Protein AF-A0A0D0X2H7-F1 (afdb_monomer_lite)

pLDDT: mean 84.69, std 16.06, range [36.0, 98.5]

Secondary structure (DSSP, 8-state):
--SHHHHHHHHHHHHHHHH--PPPPPTTPPPHHHHHHHHHHHHHHHHHHHHHHHHT---EEE-GGG--HHHHHHHHHHHH-SS----S--S-HHHHHHHHHHHHHHHHHHHHHHHHH-GGGGG-EEEEEEEETTTEEEEEEEEHHHHHHHIIIIIHHHHHHHHHHTSGGG-TT--

Organism: NCBI:txid686309

Radius of gyration: 16.82 Å; chains: 1; bounding box: 42×34×56 Å

Structure (mmCIF, N/CA/C/O backbone):
data_AF-A0A0D0X2H7-F1
#
_entry.id   AF-A0A0D0X2H7-F1
#
loop_
_atom_site.group_PDB
_atom_site.id
_atom_site.type_symbol
_atom_site.label_atom_id
_atom_site.label_alt_id
_atom_site.label_comp_id
_atom_site.label_asym_id
_atom_site.label_entity_id
_atom_site.label_seq_id
_atom_site.pdbx_PDB_ins_code
_atom_site.Cartn_x
_atom_site.Cartn_y
_atom_site.Cartn_z
_atom_site.occupancy
_atom_site.B_iso_or_equiv
_atom_site.auth_seq_id
_atom_site.auth_comp_id
_atom_site.auth_asym_id
_atom_site.auth_atom_id
_atom_site.pdbx_PDB_model_num
ATOM 1 N N . MET A 1 1 ? -6.361 -10.778 14.060 1.00 76.38 1 MET A N 1
ATOM 2 C CA . MET A 1 1 ? -6.263 -10.859 12.590 1.00 76.38 1 MET A CA 1
ATOM 3 C C . MET A 1 1 ? -4.824 -11.207 12.267 1.00 76.38 1 MET A C 1
ATOM 5 O O . MET A 1 1 ? -3.963 -10.800 13.031 1.00 76.38 1 MET A O 1
ATOM 9 N N . ASP A 1 2 ? -4.589 -11.997 11.228 1.00 80.50 2 ASP A N 1
ATOM 10 C CA . ASP A 1 2 ? -3.246 -12.368 10.777 1.00 80.50 2 ASP A CA 1
ATOM 11 C C . ASP A 1 2 ? -2.945 -11.628 9.468 1.00 80.50 2 ASP A C 1
ATOM 13 O O . ASP A 1 2 ? -3.830 -11.502 8.615 1.00 80.50 2 ASP A O 1
ATOM 17 N N . SER A 1 3 ? -1.724 -11.114 9.328 1.00 91.19 3 SER A N 1
ATOM 18 C CA . SER A 1 3 ? -1.243 -10.431 8.128 1.00 91.19 3 SER A CA 1
ATOM 19 C C . SER A 1 3 ? -0.844 -11.373 6.984 1.00 91.19 3 SER A C 1
ATOM 21 O O . SER A 1 3 ? -0.424 -10.891 5.939 1.00 91.19 3 SER A O 1
ATOM 23 N N . GLU A 1 4 ? -0.998 -12.695 7.108 1.00 93.06 4 GLU A N 1
ATOM 24 C CA . GLU A 1 4 ? -0.665 -13.671 6.055 1.00 93.06 4 GLU A CA 1
ATOM 25 C C . GLU A 1 4 ? -1.127 -13.296 4.635 1.00 93.06 4 GLU A C 1
ATOM 27 O O . GLU A 1 4 ? -0.345 -13.371 3.687 1.00 93.06 4 GLU A O 1
ATOM 32 N N . ALA A 1 5 ? -2.398 -12.915 4.461 1.00 92.81 5 ALA A N 1
ATOM 33 C CA . ALA A 1 5 ? -2.922 -12.553 3.142 1.00 92.81 5 ALA A CA 1
ATOM 34 C C . ALA A 1 5 ? -2.278 -11.266 2.606 1.00 92.81 5 ALA A C 1
ATOM 36 O O . ALA A 1 5 ? -1.961 -11.188 1.422 1.00 92.81 5 ALA A O 1
ATOM 37 N N . LEU A 1 6 ? -2.041 -10.300 3.495 1.00 96.31 6 LEU A N 1
ATOM 38 C CA . LEU A 1 6 ? -1.390 -9.036 3.175 1.00 96.31 6 LEU A CA 1
ATOM 39 C C . LEU A 1 6 ? 0.082 -9.253 2.786 1.00 96.31 6 LEU A C 1
ATOM 41 O O . LEU A 1 6 ? 0.529 -8.737 1.768 1.00 96.31 6 LEU A O 1
ATOM 45 N N . ARG A 1 7 ? 0.811 -10.093 3.532 1.00 97.75 7 ARG A N 1
ATOM 46 C CA . ARG A 1 7 ? 2.195 -10.485 3.217 1.00 97.75 7 ARG A CA 1
ATOM 47 C C . ARG A 1 7 ? 2.306 -11.118 1.837 1.00 97.75 7 ARG A C 1
ATOM 49 O O . ARG A 1 7 ? 3.151 -10.698 1.060 1.00 97.75 7 ARG A O 1
ATOM 56 N N . ARG A 1 8 ? 1.425 -12.073 1.513 1.00 97.50 8 ARG A N 1
ATOM 57 C CA . ARG A 1 8 ? 1.415 -12.711 0.187 1.00 97.50 8 ARG A CA 1
ATOM 58 C C . ARG A 1 8 ? 1.202 -11.692 -0.934 1.00 97.50 8 ARG A C 1
ATOM 60 O O . ARG A 1 8 ? 1.917 -11.742 -1.927 1.00 97.50 8 ARG A O 1
ATOM 67 N N . ALA A 1 9 ? 0.274 -10.751 -0.758 1.00 97.81 9 ALA A N 1
ATOM 68 C CA . ALA A 1 9 ? 0.038 -9.696 -1.742 1.00 97.81 9 ALA A CA 1
ATOM 69 C C . ALA A 1 9 ? 1.272 -8.791 -1.932 1.00 97.81 9 ALA A C 1
ATOM 71 O O . ALA A 1 9 ? 1.653 -8.506 -3.067 1.00 97.81 9 ALA A O 1
ATOM 72 N N . TYR A 1 10 ? 1.949 -8.397 -0.846 1.00 98.50 10 TYR A N 1
ATOM 73 C CA . TYR A 1 10 ? 3.205 -7.644 -0.944 1.00 98.50 10 TYR A CA 1
ATOM 74 C C . TYR A 1 10 ? 4.333 -8.438 -1.590 1.00 98.50 10 TYR A C 1
ATOM 76 O O . TYR A 1 10 ? 5.079 -7.871 -2.383 1.00 98.50 10 TYR A O 1
ATOM 84 N N . ASP A 1 11 ? 4.469 -9.726 -1.275 1.00 98.25 11 ASP A N 1
ATOM 85 C CA . ASP A 1 11 ? 5.495 -10.581 -1.873 1.00 98.25 11 ASP A CA 1
ATOM 86 C C . ASP A 1 11 ? 5.327 -10.650 -3.399 1.00 98.25 11 ASP A C 1
ATOM 88 O O . ASP A 1 11 ? 6.316 -10.570 -4.127 1.00 98.25 11 ASP A O 1
ATOM 92 N N . GLU A 1 12 ? 4.088 -10.723 -3.899 1.00 98.25 12 GLU A N 1
ATOM 93 C CA . GLU A 1 12 ? 3.803 -10.683 -5.338 1.00 98.25 12 GLU A CA 1
ATOM 94 C C . GLU A 1 12 ? 4.172 -9.336 -5.976 1.00 98.25 12 GLU A C 1
ATOM 96 O O . GLU A 1 12 ? 4.818 -9.314 -7.026 1.00 98.25 12 GLU A O 1
ATOM 101 N N . VAL A 1 13 ? 3.813 -8.216 -5.338 1.00 98.12 13 VAL A N 1
ATOM 102 C CA . VAL A 1 13 ? 4.175 -6.866 -5.810 1.00 98.12 13 VAL A CA 1
ATOM 103 C C . VAL A 1 13 ? 5.691 -6.678 -5.818 1.00 98.12 13 VAL A C 1
ATOM 105 O O . VAL A 1 13 ? 6.263 -6.283 -6.832 1.00 98.12 13 VAL A O 1
ATOM 108 N N . LEU A 1 14 ? 6.367 -6.995 -4.713 1.00 97.69 14 LEU A N 1
ATOM 109 C CA . LEU A 1 14 ? 7.816 -6.848 -4.574 1.00 97.69 14 LEU A CA 1
ATOM 110 C C . LEU A 1 14 ? 8.578 -7.757 -5.543 1.00 97.69 14 LEU A C 1
ATOM 112 O O . LEU A 1 14 ? 9.629 -7.357 -6.043 1.00 97.69 14 LEU A O 1
ATOM 116 N N . ALA A 1 15 ? 8.061 -8.954 -5.832 1.00 97.12 15 ALA A N 1
ATOM 117 C CA . ALA A 1 15 ? 8.627 -9.834 -6.849 1.00 97.12 15 ALA A CA 1
ATOM 118 C C . ALA A 1 15 ? 8.506 -9.235 -8.257 1.00 97.12 15 ALA A C 1
ATOM 120 O O . ALA A 1 15 ? 9.461 -9.315 -9.030 1.00 97.12 15 ALA A O 1
ATOM 121 N N . GLU A 1 16 ? 7.373 -8.608 -8.586 1.00 96.50 16 GLU A N 1
ATOM 122 C CA . GLU A 1 16 ? 7.194 -7.923 -9.870 1.00 96.50 16 GLU A CA 1
ATOM 123 C C . GLU A 1 16 ? 8.142 -6.725 -9.994 1.00 96.50 16 GLU A C 1
ATOM 125 O O . GLU A 1 16 ? 8.867 -6.615 -10.980 1.00 96.50 16 GLU A O 1
ATOM 130 N N . VAL A 1 17 ? 8.221 -5.879 -8.959 1.00 95.38 17 VAL A N 1
ATOM 131 C CA . VAL A 1 17 ? 9.153 -4.738 -8.911 1.00 95.38 17 VAL A CA 1
ATOM 132 C C . VAL A 1 17 ? 10.602 -5.204 -9.079 1.00 95.38 17 VAL A C 1
ATOM 134 O O . VAL A 1 17 ? 11.352 -4.616 -9.855 1.00 95.38 17 VAL A O 1
ATOM 137 N N . ALA A 1 18 ? 10.992 -6.289 -8.402 1.00 93.00 18 ALA A N 1
ATOM 138 C CA . ALA A 1 18 ? 12.334 -6.858 -8.507 1.00 93.00 18 ALA A CA 1
ATOM 139 C C . ALA A 1 18 ? 12.631 -7.466 -9.887 1.00 93.00 18 ALA A C 1
ATOM 141 O O . ALA A 1 18 ? 13.790 -7.486 -10.303 1.00 93.00 18 ALA A O 1
ATOM 142 N N . ALA A 1 19 ? 11.616 -7.967 -10.598 1.00 91.50 19 ALA A N 1
ATOM 143 C CA . ALA A 1 19 ? 11.787 -8.468 -11.957 1.00 91.50 19 ALA A CA 1
ATOM 144 C C . ALA A 1 19 ? 12.142 -7.341 -12.942 1.00 91.50 19 ALA A C 1
ATOM 146 O O . ALA A 1 19 ? 12.881 -7.587 -13.898 1.00 91.50 19 ALA A O 1
ATOM 147 N N . GLY A 1 20 ? 11.657 -6.121 -12.688 1.00 89.69 20 GLY A N 1
ATOM 148 C CA . GLY A 1 20 ? 11.966 -4.934 -13.477 1.00 89.69 20 GLY A CA 1
ATOM 149 C C . GLY A 1 20 ? 11.600 -5.075 -14.959 1.00 89.69 20 GLY A C 1
ATOM 150 O O . GLY A 1 20 ? 10.724 -5.850 -15.344 1.00 89.69 20 GLY A O 1
ATOM 151 N N . GLY A 1 21 ? 12.295 -4.314 -15.811 1.00 88.75 21 GLY A N 1
ATOM 152 C CA . GLY A 1 21 ? 12.056 -4.325 -17.260 1.00 88.75 21 GLY A CA 1
ATOM 153 C C . GLY A 1 21 ? 10.758 -3.628 -17.673 1.00 88.75 21 GLY A C 1
ATOM 154 O O . GLY A 1 21 ? 10.144 -4.021 -18.663 1.00 88.75 21 GLY A O 1
ATOM 155 N N . PHE A 1 22 ? 10.339 -2.629 -16.896 1.00 91.31 22 PHE A N 1
ATOM 156 C CA . PHE A 1 22 ? 9.170 -1.808 -17.184 1.00 91.31 22 PHE A CA 1
ATOM 157 C C . PHE A 1 22 ? 9.463 -0.823 -18.319 1.00 91.31 22 PHE A C 1
ATOM 159 O O . PHE A 1 22 ? 10.500 -0.157 -18.336 1.00 91.31 22 PHE A O 1
ATOM 166 N N . GLU A 1 23 ? 8.542 -0.742 -19.266 1.00 89.50 23 GLU A N 1
ATOM 167 C CA . GLU A 1 23 ? 8.500 0.269 -20.309 1.00 89.50 23 GLU A CA 1
ATOM 168 C C . GLU A 1 23 ? 7.840 1.553 -19.787 1.00 89.50 23 GLU A C 1
ATOM 170 O O . GLU A 1 23 ? 7.136 1.533 -18.770 1.00 89.50 23 GLU A O 1
ATOM 175 N N . PRO A 1 24 ? 8.065 2.694 -20.462 1.00 86.12 24 PRO A N 1
ATOM 176 C CA . PRO A 1 24 ? 7.338 3.916 -20.161 1.00 86.12 24 PRO A CA 1
ATOM 177 C C . PRO A 1 24 ? 5.817 3.688 -20.214 1.00 86.12 24 PRO A C 1
ATOM 179 O O . PRO A 1 24 ? 5.344 2.979 -21.106 1.00 86.12 24 PRO A O 1
ATOM 182 N N . PRO A 1 25 ? 5.050 4.303 -19.299 1.00 87.12 25 PRO A N 1
ATOM 183 C CA . PRO A 1 25 ? 3.599 4.162 -19.279 1.00 87.12 25 PRO A CA 1
ATOM 184 C C . PRO A 1 25 ? 2.947 4.775 -20.523 1.00 87.12 25 PRO A C 1
ATOM 186 O O . PRO A 1 25 ? 3.522 5.653 -21.176 1.00 87.12 25 PRO A O 1
ATOM 189 N N . GLY A 1 26 ? 1.721 4.344 -20.832 1.00 81.25 26 GLY A N 1
ATOM 190 C CA . GLY A 1 26 ? 0.882 5.035 -21.804 1.00 81.25 26 GLY A CA 1
ATOM 191 C C . GLY A 1 26 ? 0.474 6.437 -21.336 1.00 81.25 26 GLY A C 1
ATOM 192 O O . GLY A 1 26 ? 0.645 6.813 -20.173 1.00 81.25 26 GLY A O 1
ATOM 193 N N . ASP A 1 27 ? -0.101 7.226 -22.246 1.00 79.25 27 ASP A N 1
ATOM 194 C CA . ASP A 1 27 ? -0.585 8.572 -21.928 1.00 79.25 27 ASP A CA 1
ATOM 195 C C . ASP A 1 27 ? -1.598 8.533 -20.772 1.00 79.25 27 ASP A C 1
ATOM 197 O O . ASP A 1 27 ? -2.640 7.887 -20.853 1.00 79.25 27 ASP A O 1
ATOM 201 N N . GLY A 1 28 ? -1.294 9.258 -19.693 1.00 78.75 28 GLY A N 1
ATOM 202 C CA . GLY A 1 28 ? -2.151 9.350 -18.507 1.00 78.75 28 GLY A CA 1
ATOM 203 C C . GLY A 1 28 ? -1.942 8.248 -17.464 1.00 78.75 28 GLY A C 1
ATOM 204 O O . GLY A 1 28 ? -2.317 8.458 -16.314 1.00 78.75 28 GLY A O 1
ATOM 205 N N . GLU A 1 29 ? -1.267 7.148 -17.799 1.00 85.44 29 GLU A N 1
ATOM 206 C CA . GLU A 1 29 ? -0.963 6.050 -16.869 1.00 85.44 29 GLU A CA 1
ATOM 207 C C . GLU A 1 29 ? 0.236 6.382 -15.967 1.00 85.44 29 GLU A C 1
ATOM 209 O O . GLU A 1 29 ? 1.058 7.241 -16.303 1.00 85.44 29 GLU A O 1
ATOM 214 N N . LEU A 1 30 ? 0.335 5.723 -14.809 1.00 89.25 30 LEU A N 1
ATOM 215 C CA . LEU A 1 30 ? 1.444 5.884 -13.861 1.00 89.25 30 LEU A CA 1
ATOM 216 C C . LEU A 1 30 ? 2.668 5.060 -14.290 1.00 89.25 30 LEU A C 1
ATOM 218 O O . LEU A 1 30 ? 2.526 3.931 -14.754 1.00 89.25 30 LEU A O 1
ATOM 222 N N . SER A 1 31 ? 3.873 5.604 -14.098 1.00 91.44 31 SER A N 1
ATOM 223 C CA . SER A 1 31 ? 5.119 4.841 -14.251 1.00 91.44 31 SER A CA 1
ATOM 224 C C . SER A 1 31 ? 5.295 3.829 -13.115 1.00 91.44 31 SER A C 1
ATOM 226 O O . SER A 1 31 ? 4.641 3.927 -12.076 1.00 91.44 31 SER A O 1
ATOM 228 N N . ALA A 1 32 ? 6.225 2.883 -13.273 1.00 93.88 32 ALA A N 1
ATOM 229 C CA . ALA A 1 32 ? 6.542 1.924 -12.215 1.00 93.88 32 ALA A CA 1
ATOM 230 C C . ALA A 1 32 ? 6.984 2.628 -10.921 1.00 93.88 32 ALA A C 1
ATOM 232 O O . ALA A 1 32 ? 6.543 2.262 -9.835 1.00 93.88 32 ALA A O 1
ATOM 233 N N . GLU A 1 33 ? 7.799 3.679 -11.029 1.00 93.06 33 GLU A N 1
ATOM 234 C CA . GLU A 1 33 ? 8.225 4.496 -9.893 1.00 93.06 33 GLU A CA 1
ATOM 235 C C . GLU A 1 33 ? 7.033 5.182 -9.221 1.00 93.06 33 GLU A C 1
ATOM 237 O O . GLU A 1 33 ? 6.921 5.132 -8.001 1.00 93.06 33 GLU A O 1
ATOM 242 N N . GLN A 1 34 ? 6.115 5.768 -9.996 1.00 91.94 34 GLN A N 1
ATOM 243 C CA . GLN A 1 34 ? 4.913 6.418 -9.459 1.00 91.94 34 GLN A CA 1
ATOM 244 C C . GLN A 1 34 ? 3.984 5.417 -8.755 1.00 91.94 34 GLN A C 1
ATOM 246 O O . GLN A 1 34 ? 3.449 5.735 -7.696 1.00 91.94 34 GLN A O 1
ATOM 251 N N . ILE A 1 35 ? 3.830 4.202 -9.293 1.00 93.00 35 ILE A N 1
ATOM 252 C CA . ILE A 1 35 ? 3.045 3.133 -8.655 1.00 93.00 35 ILE A CA 1
ATOM 253 C C . ILE A 1 35 ? 3.679 2.722 -7.320 1.00 93.00 35 ILE A C 1
ATOM 255 O O . ILE A 1 35 ? 2.992 2.645 -6.305 1.00 93.00 35 ILE A O 1
ATOM 259 N N . VAL A 1 36 ? 4.992 2.478 -7.285 1.00 94.88 36 VAL A N 1
ATOM 260 C CA . VAL A 1 36 ? 5.673 2.079 -6.040 1.00 94.88 36 VAL A CA 1
ATOM 261 C C . VAL A 1 36 ? 5.669 3.221 -5.017 1.00 94.88 36 VAL A C 1
ATOM 263 O O . VAL A 1 36 ? 5.446 2.977 -3.834 1.00 94.88 36 VAL A O 1
ATOM 266 N N . ALA A 1 37 ? 5.852 4.466 -5.462 1.00 92.94 37 ALA A N 1
ATOM 267 C CA . ALA A 1 37 ? 5.745 5.665 -4.634 1.00 92.94 37 ALA A CA 1
ATOM 268 C C . ALA A 1 37 ? 4.355 5.804 -3.991 1.00 92.94 37 ALA A C 1
ATOM 270 O O . ALA A 1 37 ? 4.256 6.067 -2.792 1.00 92.94 37 ALA A O 1
ATOM 271 N N . HIS A 1 38 ? 3.293 5.565 -4.761 1.00 92.50 38 HIS A N 1
ATOM 272 C CA . HIS A 1 38 ? 1.917 5.544 -4.263 1.00 92.50 38 HIS A CA 1
ATOM 273 C C . HIS A 1 38 ? 1.719 4.487 -3.172 1.00 92.50 38 HIS A C 1
ATOM 275 O O . HIS A 1 38 ? 1.236 4.802 -2.085 1.00 92.50 38 HIS A O 1
ATOM 281 N N . LEU A 1 39 ? 2.180 3.256 -3.411 1.00 94.50 39 LEU A N 1
ATOM 282 C CA . LEU A 1 39 ? 2.090 2.175 -2.426 1.00 94.50 39 LEU A CA 1
ATOM 283 C C . LEU A 1 39 ? 2.847 2.499 -1.130 1.00 94.50 39 LEU A C 1
ATOM 285 O O . LEU A 1 39 ? 2.315 2.283 -0.046 1.00 94.50 39 LEU A O 1
ATOM 289 N N . VAL A 1 40 ? 4.054 3.066 -1.230 1.00 94.69 40 VAL A N 1
ATOM 290 C CA . VAL A 1 40 ? 4.836 3.522 -0.067 1.00 94.69 40 VAL A CA 1
ATOM 291 C C . VAL A 1 40 ? 4.067 4.562 0.745 1.00 94.69 40 VAL A C 1
ATOM 293 O O . VAL A 1 40 ? 3.993 4.457 1.969 1.00 94.69 40 VAL A O 1
ATOM 296 N N . ALA A 1 41 ? 3.503 5.569 0.077 1.00 91.81 41 ALA A N 1
ATOM 297 C CA . ALA A 1 41 ? 2.750 6.620 0.747 1.00 91.81 41 ALA A CA 1
ATOM 298 C C . ALA A 1 41 ? 1.508 6.046 1.446 1.00 91.81 41 ALA A C 1
ATOM 300 O O . ALA A 1 41 ? 1.237 6.374 2.604 1.00 91.81 41 ALA A O 1
ATOM 301 N N . ASN A 1 42 ? 0.784 5.150 0.770 1.00 92.69 42 ASN A N 1
ATOM 302 C CA . ASN A 1 42 ? -0.400 4.519 1.334 1.00 92.69 42 ASN A CA 1
ATOM 303 C C . ASN A 1 42 ? -0.059 3.634 2.544 1.00 92.69 42 ASN A C 1
ATOM 305 O O . ASN A 1 42 ? -0.757 3.686 3.555 1.00 92.69 42 ASN A O 1
ATOM 309 N N . ASP A 1 43 ? 1.035 2.872 2.486 1.00 94.88 43 ASP A N 1
ATOM 310 C CA . ASP A 1 43 ? 1.482 2.018 3.590 1.00 94.88 43 ASP A CA 1
ATOM 311 C C . ASP A 1 43 ? 1.822 2.820 4.854 1.00 94.88 43 ASP A C 1
ATOM 313 O O . ASP A 1 43 ? 1.515 2.379 5.967 1.00 94.88 43 ASP A O 1
ATOM 317 N N . GLU A 1 44 ? 2.426 4.003 4.707 1.00 93.69 44 GLU A N 1
ATOM 318 C CA . GLU A 1 44 ? 2.675 4.909 5.835 1.00 93.69 44 GLU A CA 1
ATOM 319 C C . GLU A 1 44 ? 1.362 5.399 6.449 1.00 93.69 44 GLU A C 1
ATOM 321 O O . GLU A 1 44 ? 1.165 5.280 7.659 1.00 93.69 44 GLU A O 1
ATOM 326 N N . LEU A 1 45 ? 0.408 5.840 5.627 1.00 92.38 45 LEU A N 1
ATOM 327 C CA . LEU A 1 45 ? -0.880 6.311 6.130 1.00 92.38 45 LEU A CA 1
ATOM 328 C C . LEU A 1 45 ? -1.694 5.194 6.803 1.00 92.38 45 LEU A C 1
ATOM 330 O O . LEU A 1 45 ? -2.300 5.395 7.858 1.00 92.38 45 LEU A O 1
ATOM 334 N N . MET A 1 46 ? -1.689 3.989 6.230 1.00 94.69 46 MET A N 1
ATOM 335 C CA . MET A 1 46 ? -2.308 2.819 6.856 1.00 94.69 46 MET A CA 1
ATOM 336 C C . MET A 1 46 ? -1.599 2.425 8.155 1.00 94.69 46 MET A C 1
ATOM 338 O O . MET A 1 46 ? -2.250 1.950 9.091 1.00 94.69 46 MET A O 1
ATOM 342 N N . SER A 1 47 ? -0.282 2.619 8.243 1.00 96.62 47 SER A N 1
ATOM 343 C CA . SER A 1 47 ? 0.479 2.380 9.471 1.00 96.62 47 SER A CA 1
ATOM 344 C C . SER A 1 47 ? 0.077 3.370 10.564 1.00 96.62 47 SER A C 1
ATOM 346 O O . SER A 1 47 ? -0.215 2.936 11.677 1.00 96.62 47 SER A O 1
ATOM 348 N N . GLU A 1 48 ? -0.042 4.660 10.243 1.00 95.12 48 GLU A N 1
ATOM 349 C CA . GLU A 1 48 ? -0.540 5.691 11.166 1.00 95.12 48 GLU A CA 1
ATOM 350 C C . GLU A 1 48 ? -1.961 5.382 11.656 1.00 95.12 48 GLU A C 1
ATOM 352 O O . GLU A 1 48 ? -2.229 5.405 12.862 1.00 95.12 48 GLU A O 1
ATOM 357 N N . ALA A 1 49 ? -2.861 5.003 10.743 1.00 95.06 49 ALA A N 1
ATOM 358 C CA . ALA A 1 49 ? -4.221 4.592 11.084 1.00 95.06 49 ALA A CA 1
ATOM 359 C C . ALA A 1 49 ? -4.228 3.377 12.025 1.00 95.06 49 ALA A C 1
ATOM 361 O O . ALA A 1 49 ? -4.948 3.345 13.025 1.00 95.06 49 ALA A O 1
ATOM 362 N N . THR A 1 50 ? -3.386 2.381 11.738 1.00 96.75 50 THR A N 1
ATOM 363 C CA . THR A 1 50 ? -3.273 1.168 12.556 1.00 96.75 50 THR A CA 1
ATOM 364 C C . THR A 1 50 ? -2.709 1.476 13.943 1.00 96.75 50 THR A C 1
ATOM 366 O O . THR A 1 50 ? -3.189 0.932 14.938 1.00 96.75 50 THR A O 1
ATOM 369 N N . GLU A 1 51 ? -1.723 2.367 14.041 1.00 97.50 51 GLU A N 1
ATOM 370 C CA . GLU A 1 51 ? -1.171 2.837 15.314 1.00 97.50 51 GLU A CA 1
ATOM 371 C C . GLU A 1 51 ? -2.212 3.602 16.137 1.00 97.50 51 GLU A C 1
ATOM 373 O O . GLU A 1 51 ? -2.342 3.348 17.337 1.00 97.50 51 GLU A O 1
ATOM 378 N N . ALA A 1 52 ? -3.010 4.466 15.505 1.00 96.00 52 ALA A N 1
ATOM 379 C CA . ALA A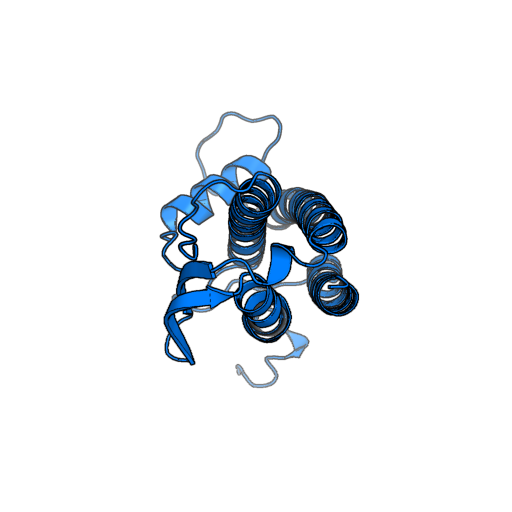 1 52 ? -4.102 5.168 16.169 1.00 96.00 52 ALA A CA 1
ATOM 380 C C . ALA A 1 52 ? -5.166 4.196 16.703 1.00 96.00 52 ALA A C 1
ATOM 382 O O . ALA A 1 52 ? -5.563 4.301 17.866 1.00 96.00 52 ALA A O 1
ATOM 383 N N . VAL A 1 53 ? -5.550 3.188 15.911 1.00 96.44 53 VAL A N 1
ATOM 384 C CA . VAL A 1 53 ? -6.463 2.117 16.343 1.00 96.44 53 VAL A CA 1
ATOM 385 C C . VAL A 1 53 ? -5.896 1.347 17.538 1.00 96.44 53 VAL A C 1
ATOM 387 O O . VAL A 1 53 ? -6.613 1.113 18.511 1.00 96.44 53 VAL A O 1
ATOM 390 N N . LEU A 1 54 ? -4.610 0.981 17.508 1.00 96.62 54 LEU A N 1
ATOM 391 C CA . LEU A 1 54 ? -3.935 0.304 18.623 1.00 96.62 54 LEU A CA 1
ATOM 392 C C . LEU A 1 54 ? -3.874 1.171 19.889 1.00 96.62 54 LEU A C 1
ATOM 394 O O . LEU A 1 54 ? -3.941 0.639 20.997 1.00 96.62 54 LEU A O 1
ATOM 398 N N . ALA A 1 55 ? -3.753 2.490 19.733 1.00 96.31 55 ALA A N 1
ATOM 399 C CA . ALA A 1 55 ? -3.759 3.449 20.833 1.00 96.31 55 ALA A CA 1
ATOM 400 C C . ALA A 1 55 ? -5.173 3.768 21.361 1.00 96.31 55 ALA A C 1
ATOM 402 O O . ALA A 1 55 ? -5.297 4.417 22.399 1.00 96.31 55 ALA A O 1
ATOM 403 N N . GLY A 1 56 ? -6.232 3.324 20.672 1.00 92.38 56 GLY A N 1
ATOM 404 C CA . GLY A 1 56 ? -7.614 3.701 20.980 1.00 92.38 56 GLY A CA 1
ATOM 405 C C . GLY A 1 56 ? -7.941 5.160 20.640 1.00 92.38 56 GLY A C 1
ATOM 406 O O . GLY A 1 56 ? -8.886 5.721 21.195 1.00 92.38 56 GLY A O 1
ATOM 407 N N . SER A 1 57 ? -7.156 5.780 19.758 1.00 86.31 57 SER A N 1
ATOM 408 C CA . SER A 1 57 ? -7.339 7.156 19.300 1.00 86.31 57 SER A CA 1
ATOM 409 C C . SER A 1 57 ? -8.254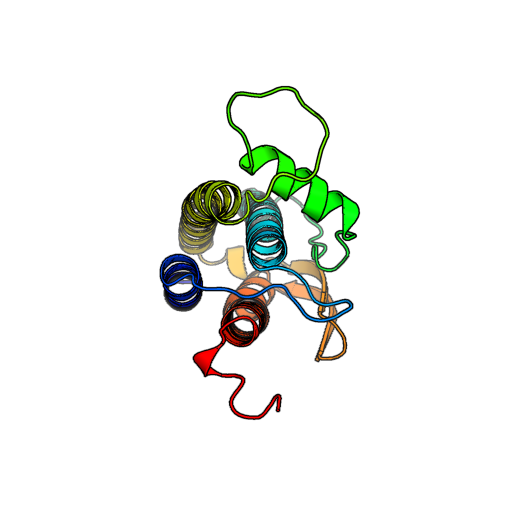 7.210 18.073 1.00 86.31 57 SER A C 1
ATOM 411 O O . SER A 1 57 ? -8.208 6.302 17.239 1.00 86.31 57 SER A O 1
ATOM 413 N N . PRO A 1 58 ? -9.066 8.271 17.915 1.00 78.69 58 PRO A N 1
ATOM 414 C CA . PRO A 1 58 ? -9.828 8.466 16.690 1.00 78.69 58 PRO A CA 1
ATOM 415 C C . PRO A 1 58 ? -8.877 8.697 15.511 1.00 78.69 58 PRO A C 1
ATOM 417 O O . PRO A 1 58 ? -7.881 9.411 15.638 1.00 78.69 58 PRO A O 1
ATOM 420 N N . PHE A 1 59 ? -9.212 8.122 14.361 1.00 82.25 59 PHE A N 1
ATOM 421 C CA . PHE A 1 59 ? -8.508 8.341 13.104 1.00 82.25 59 PHE A CA 1
ATOM 422 C C . PHE A 1 59 ? -9.511 8.274 11.955 1.00 82.25 59 PHE A C 1
ATOM 424 O O . PHE A 1 59 ? -10.419 7.441 11.974 1.00 82.25 59 PHE A O 1
ATOM 431 N N . ALA A 1 60 ? -9.343 9.149 10.969 1.00 82.69 60 ALA A N 1
ATOM 432 C CA . ALA A 1 60 ? -10.056 9.073 9.704 1.00 82.69 60 ALA A CA 1
ATOM 433 C C . ALA A 1 60 ? -9.029 8.746 8.626 1.00 82.69 60 ALA A C 1
ATOM 435 O O . ALA A 1 60 ? -8.034 9.456 8.475 1.00 82.69 60 ALA A O 1
ATOM 436 N N . TYR A 1 61 ? -9.252 7.643 7.926 1.00 84.12 61 TYR A N 1
ATOM 437 C CA . TYR A 1 61 ? -8.365 7.164 6.886 1.00 84.12 61 TYR A CA 1
ATOM 438 C C . TYR A 1 61 ? -8.894 7.602 5.521 1.00 84.12 61 TYR A C 1
ATOM 440 O O . TYR A 1 61 ? -10.030 7.305 5.143 1.00 84.12 61 TYR A O 1
ATOM 448 N N . TYR A 1 62 ? -8.048 8.331 4.800 1.00 80.69 62 TYR A N 1
ATOM 449 C CA . TYR A 1 62 ? -8.321 8.855 3.470 1.00 80.69 62 TYR A CA 1
ATOM 450 C C . TYR A 1 62 ? -7.298 8.270 2.516 1.00 80.69 62 TYR A C 1
ATOM 452 O O . TYR A 1 62 ? -6.114 8.542 2.663 1.00 80.69 62 TYR A O 1
ATOM 460 N N . ASP A 1 63 ? -7.747 7.487 1.551 1.00 72.25 63 ASP A N 1
ATOM 461 C CA . ASP A 1 63 ? -6.870 6.946 0.529 1.00 72.25 63 ASP A CA 1
ATOM 462 C C . ASP A 1 63 ? -6.127 8.050 -0.220 1.00 72.25 63 ASP A C 1
ATOM 464 O O . ASP A 1 63 ? -6.609 9.170 -0.437 1.00 72.25 63 ASP A O 1
ATOM 468 N N . LEU A 1 64 ? -4.931 7.675 -0.621 1.00 64.50 64 LEU A N 1
ATOM 469 C CA . LEU A 1 64 ? -3.974 8.454 -1.351 1.00 64.50 64 LEU A CA 1
ATOM 470 C C . LEU A 1 64 ? -4.105 8.282 -2.865 1.00 64.50 64 LEU A C 1
ATOM 472 O O . LEU A 1 64 ? -3.314 8.883 -3.576 1.00 64.50 64 LEU A O 1
ATOM 476 N N . ASP A 1 65 ? -5.130 7.607 -3.397 1.00 60.19 65 ASP A N 1
ATOM 477 C CA . ASP A 1 65 ? -5.432 7.691 -4.845 1.00 60.19 65 ASP A CA 1
ATOM 478 C C . ASP A 1 65 ? -5.762 9.142 -5.281 1.00 60.19 65 ASP A C 1
ATOM 480 O O . ASP A 1 65 ? -5.709 9.501 -6.457 1.00 60.19 65 ASP A O 1
ATOM 484 N N . ALA A 1 66 ? -6.030 10.036 -4.318 1.00 53.78 66 ALA A N 1
ATOM 485 C CA . ALA A 1 66 ? -6.093 11.481 -4.528 1.00 53.78 66 ALA A CA 1
ATOM 486 C C . ALA A 1 66 ? -4.722 12.197 -4.508 1.00 53.78 66 ALA A C 1
ATOM 488 O O . ALA A 1 66 ? -4.684 13.411 -4.735 1.00 53.78 66 ALA A O 1
ATOM 489 N N . ILE A 1 67 ? -3.602 11.507 -4.241 1.00 59.59 67 ILE A N 1
ATOM 490 C CA . ILE A 1 67 ? -2.257 12.073 -4.393 1.00 59.59 67 ILE A CA 1
ATOM 491 C C . ILE A 1 67 ? -2.098 12.435 -5.861 1.00 59.59 67 ILE A C 1
ATOM 493 O O . ILE A 1 67 ? -1.978 11.592 -6.749 1.00 59.59 67 ILE A O 1
ATOM 497 N N . HIS A 1 68 ? -2.098 13.737 -6.123 1.00 69.81 68 HIS A N 1
ATOM 498 C CA . HIS A 1 68 ? -1.938 14.215 -7.478 1.00 69.81 68 HIS A CA 1
ATOM 499 C C . HIS A 1 68 ? -0.535 13.880 -7.988 1.00 69.81 68 HIS A C 1
ATOM 501 O O . HIS A 1 68 ? 0.447 13.845 -7.246 1.00 69.81 68 HIS A O 1
ATOM 507 N N . ARG A 1 69 ? -0.444 13.673 -9.301 1.00 77.19 69 ARG A N 1
ATOM 508 C CA . ARG A 1 69 ? 0.795 13.322 -9.997 1.00 77.19 69 ARG A CA 1
ATOM 509 C C . ARG A 1 69 ? 2.032 14.144 -9.579 1.00 77.19 69 ARG A C 1
ATOM 511 O O . ARG A 1 69 ? 3.070 13.526 -9.374 1.00 77.19 69 ARG A O 1
ATOM 518 N N . PRO A 1 70 ? 1.941 15.469 -9.331 1.00 81.75 70 PRO A N 1
ATOM 519 C CA . PRO A 1 70 ? 3.083 16.252 -8.851 1.00 81.75 70 PRO A CA 1
ATOM 520 C C . PRO A 1 70 ? 3.667 15.795 -7.505 1.00 81.75 70 PRO A C 1
ATOM 522 O O . PRO A 1 70 ? 4.870 15.906 -7.292 1.00 81.75 70 PRO A O 1
ATOM 525 N N . GLN A 1 71 ? 2.841 15.301 -6.582 1.00 80.44 71 GLN A N 1
ATOM 526 C CA . GLN A 1 71 ? 3.295 14.796 -5.288 1.00 80.44 71 GLN A CA 1
ATOM 527 C C . GLN A 1 71 ? 3.989 13.439 -5.438 1.00 80.44 71 GLN A C 1
ATOM 529 O O . GLN A 1 71 ? 5.013 13.216 -4.796 1.00 80.44 71 GLN A O 1
ATOM 534 N N . LEU A 1 72 ? 3.481 12.561 -6.312 1.00 84.19 72 LEU A N 1
ATOM 535 C CA . LEU A 1 72 ? 4.174 11.315 -6.656 1.00 84.19 72 LEU A CA 1
ATOM 536 C C . LEU A 1 72 ? 5.517 11.612 -7.326 1.00 84.19 72 LEU A C 1
ATOM 538 O O . LEU A 1 72 ? 6.519 11.014 -6.955 1.00 84.19 72 LEU A O 1
ATOM 542 N N . ASP A 1 73 ? 5.561 12.574 -8.248 1.00 85.25 73 ASP A N 1
ATOM 543 C CA . ASP A 1 73 ? 6.799 12.990 -8.915 1.00 85.25 73 ASP A CA 1
ATOM 544 C C . ASP A 1 73 ? 7.832 13.532 -7.920 1.00 85.25 73 ASP A C 1
ATOM 546 O O . ASP A 1 73 ? 9.018 13.217 -8.027 1.00 85.25 73 ASP A O 1
ATOM 550 N N . ALA A 1 74 ? 7.390 14.313 -6.929 1.00 85.25 74 ALA A N 1
ATOM 551 C CA . ALA A 1 74 ? 8.254 14.797 -5.858 1.00 85.25 74 ALA A CA 1
ATOM 552 C C . ALA A 1 74 ? 8.812 13.640 -5.018 1.00 85.25 74 ALA A C 1
ATOM 554 O O . ALA A 1 74 ? 10.019 13.595 -4.787 1.00 85.25 74 ALA A O 1
ATOM 555 N N . LEU A 1 75 ? 7.968 12.676 -4.631 1.00 83.81 75 LEU A N 1
ATOM 556 C CA . LEU A 1 75 ? 8.416 11.502 -3.883 1.00 83.81 75 LEU A CA 1
ATOM 557 C C . LEU A 1 75 ? 9.407 10.674 -4.708 1.00 83.81 75 LEU A C 1
ATOM 559 O O . LEU A 1 75 ? 10.469 10.323 -4.214 1.00 83.81 75 LEU A O 1
ATOM 563 N N . VAL A 1 76 ? 9.123 10.418 -5.987 1.00 86.69 76 VAL A N 1
ATOM 564 C CA . VAL A 1 76 ? 10.053 9.720 -6.889 1.00 86.69 76 VAL A CA 1
ATOM 565 C C . VAL A 1 76 ? 11.397 10.452 -6.968 1.00 86.69 76 VAL A C 1
ATOM 567 O O . VAL A 1 76 ? 12.443 9.806 -6.909 1.00 86.69 76 VAL A O 1
ATOM 570 N N . ALA A 1 77 ? 11.388 11.785 -7.053 1.00 85.94 77 ALA A N 1
ATOM 571 C CA . ALA A 1 77 ? 12.607 12.589 -7.094 1.00 85.94 77 ALA A CA 1
ATOM 572 C C . ALA A 1 77 ? 13.444 12.482 -5.805 1.00 85.94 77 ALA A C 1
ATOM 574 O O . ALA A 1 77 ? 14.670 12.460 -5.897 1.00 85.94 77 ALA A O 1
ATOM 575 N N . GLU A 1 78 ? 12.819 12.356 -4.628 1.00 83.94 78 GLU A N 1
ATOM 576 C CA . GLU A 1 78 ? 13.531 12.145 -3.353 1.00 83.94 78 GLU A CA 1
ATOM 577 C C . GLU A 1 78 ? 14.352 10.848 -3.344 1.00 83.94 78 GLU A C 1
ATOM 579 O O . GLU A 1 78 ? 15.431 10.802 -2.756 1.00 83.94 78 GLU A O 1
ATOM 584 N N . TYR A 1 79 ? 13.872 9.803 -4.023 1.00 79.19 79 TYR A N 1
ATOM 585 C CA . TYR A 1 79 ? 14.565 8.513 -4.106 1.00 79.19 79 TYR A CA 1
ATOM 586 C C . TYR A 1 79 ? 15.439 8.370 -5.358 1.00 79.19 79 TYR A C 1
ATOM 588 O O . TYR A 1 79 ? 16.199 7.407 -5.460 1.00 79.19 79 TYR A O 1
ATOM 596 N N . ALA A 1 80 ? 15.369 9.315 -6.300 1.00 72.56 80 ALA A N 1
ATOM 597 C CA . ALA A 1 80 ? 16.154 9.291 -7.531 1.00 72.56 80 ALA A CA 1
ATOM 598 C C . ALA A 1 80 ? 17.638 9.650 -7.327 1.00 72.56 80 ALA A C 1
ATOM 600 O O . ALA A 1 80 ? 18.451 9.304 -8.186 1.00 72.56 80 ALA A O 1
ATOM 601 N N . ASP A 1 81 ? 18.013 10.300 -6.215 1.00 62.97 81 ASP A N 1
ATOM 602 C CA . ASP A 1 81 ? 19.400 10.708 -5.964 1.00 62.97 81 ASP A CA 1
ATOM 603 C C . ASP A 1 81 ? 19.723 10.909 -4.460 1.00 62.97 81 ASP A C 1
ATOM 605 O O . ASP A 1 81 ? 19.209 11.842 -3.844 1.00 62.97 81 ASP A O 1
ATOM 609 N N . PRO A 1 82 ? 20.614 10.110 -3.834 1.00 51.91 82 PRO A N 1
ATOM 610 C CA . PRO A 1 82 ? 21.054 10.351 -2.458 1.00 51.91 82 PRO A CA 1
ATOM 611 C C . PRO A 1 82 ? 22.096 11.484 -2.316 1.00 51.91 82 PRO A C 1
ATOM 613 O O . PRO A 1 82 ? 22.576 11.710 -1.202 1.00 51.91 82 PRO A O 1
ATOM 616 N N . GLY A 1 83 ? 22.513 12.164 -3.400 1.00 52.53 83 GLY A N 1
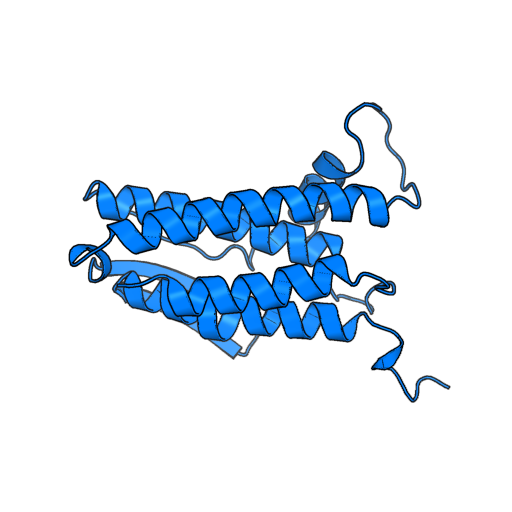ATOM 617 C CA . GLY A 1 83 ? 23.691 13.043 -3.376 1.00 52.53 83 GLY A CA 1
ATOM 618 C C . GLY A 1 83 ? 23.772 14.245 -4.332 1.00 52.53 83 GLY A C 1
ATOM 619 O O . GLY A 1 83 ? 24.676 15.057 -4.123 1.00 52.53 83 GLY A O 1
ATOM 620 N N . ALA A 1 84 ? 22.904 14.440 -5.330 1.00 44.06 84 ALA A N 1
ATOM 621 C CA . ALA A 1 84 ? 23.004 15.603 -6.226 1.00 44.06 84 ALA A CA 1
ATOM 622 C C . ALA A 1 84 ? 21.836 16.590 -6.085 1.00 44.06 84 ALA A C 1
ATOM 624 O O . ALA A 1 84 ? 20.703 16.349 -6.489 1.00 44.06 84 ALA A O 1
ATOM 625 N N . GLY A 1 85 ? 22.148 17.789 -5.587 1.00 43.28 85 GLY A N 1
ATOM 626 C CA . GLY A 1 85 ? 21.336 18.962 -5.885 1.00 43.28 85 GLY A CA 1
ATOM 627 C C . GLY A 1 85 ? 21.390 19.243 -7.387 1.00 43.28 85 GLY A C 1
ATOM 628 O O . GLY A 1 85 ? 22.442 19.618 -7.902 1.00 43.28 85 GLY A O 1
ATOM 629 N N . GLY A 1 86 ? 20.278 19.077 -8.102 1.00 36.00 86 GLY A N 1
ATOM 630 C CA . GLY A 1 86 ? 20.241 19.405 -9.525 1.00 36.00 86 GLY A CA 1
ATOM 631 C C . GLY A 1 86 ? 18.927 19.085 -10.225 1.00 36.00 86 GLY A C 1
ATOM 632 O O . GLY A 1 86 ? 18.546 17.933 -10.359 1.00 36.00 86 GLY A O 1
ATOM 633 N N . VAL A 1 87 ? 18.276 20.137 -10.718 1.00 46.03 87 VAL A N 1
ATOM 634 C CA . VAL A 1 87 ? 17.030 20.129 -11.493 1.00 46.03 87 VAL A CA 1
ATOM 635 C C . VAL A 1 87 ? 17.298 19.644 -12.926 1.00 46.03 87 VAL A C 1
ATOM 637 O O . VAL A 1 87 ? 18.077 20.269 -13.645 1.00 46.03 87 VAL A O 1
ATOM 640 N N . GLY A 1 88 ? 16.626 18.577 -13.362 1.00 39.91 88 GLY A N 1
ATOM 641 C CA . GLY A 1 88 ? 16.571 18.148 -14.766 1.00 39.91 88 GLY A CA 1
ATOM 642 C C . GLY A 1 88 ? 16.225 16.660 -14.924 1.00 39.91 88 GLY A C 1
ATOM 643 O O . GLY A 1 88 ? 16.663 15.863 -14.099 1.00 39.91 88 GLY A O 1
ATOM 644 N N . PRO A 1 89 ? 15.457 16.255 -15.956 1.00 39.97 89 PRO A N 1
ATOM 645 C CA . PRO A 1 89 ? 15.051 14.865 -16.134 1.00 39.97 89 PRO A CA 1
ATOM 646 C C . PRO A 1 89 ? 16.253 14.040 -16.604 1.00 39.97 89 PRO A C 1
ATOM 648 O O . PRO A 1 89 ? 16.613 14.043 -17.782 1.00 39.97 89 PRO A O 1
ATOM 651 N N . THR A 1 90 ? 16.913 13.354 -15.675 1.00 40.97 90 THR A N 1
ATOM 652 C CA . THR A 1 90 ? 17.889 12.317 -16.003 1.00 40.97 90 THR A CA 1
ATOM 653 C C . THR A 1 90 ? 17.150 11.012 -16.285 1.00 40.97 90 THR A C 1
ATOM 655 O O . THR A 1 90 ? 16.107 10.718 -15.704 1.00 40.97 90 THR A O 1
ATOM 658 N N . ALA A 1 91 ? 17.686 10.217 -17.209 1.00 44.88 91 ALA A N 1
ATOM 659 C CA . ALA A 1 91 ? 17.241 8.859 -17.511 1.00 44.88 91 ALA A CA 1
ATOM 660 C C . ALA A 1 91 ? 17.549 7.904 -16.329 1.00 44.88 91 ALA A C 1
ATOM 662 O O . ALA A 1 91 ? 18.388 7.014 -16.441 1.00 44.88 91 ALA A O 1
ATOM 663 N N . GLY A 1 92 ? 16.918 8.153 -15.175 1.00 45.41 92 GLY A N 1
ATOM 664 C CA . GLY A 1 92 ? 17.256 7.618 -13.850 1.00 45.41 92 GLY A CA 1
ATOM 665 C C . GLY A 1 92 ? 16.219 6.671 -13.234 1.00 45.41 92 GLY A C 1
ATOM 666 O O . GLY A 1 92 ? 16.257 6.449 -12.025 1.00 45.41 92 GLY A O 1
ATOM 667 N N . GLY A 1 93 ? 15.314 6.092 -14.032 1.00 57.09 93 GLY A N 1
ATOM 668 C CA . GLY A 1 93 ? 14.201 5.277 -13.518 1.00 57.09 93 GLY A CA 1
ATOM 669 C C . GLY A 1 93 ? 14.636 4.092 -12.644 1.00 57.09 93 GLY A C 1
ATOM 670 O O . GLY A 1 93 ? 14.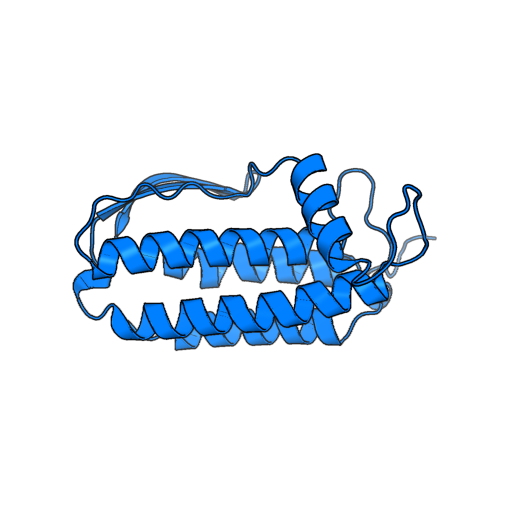117 3.885 -11.553 1.00 57.09 93 GLY A O 1
ATOM 671 N N . SER A 1 94 ? 15.695 3.371 -13.034 1.00 67.06 94 SER A N 1
ATOM 672 C CA . SER A 1 94 ? 16.138 2.177 -12.292 1.00 67.06 94 SER A CA 1
ATOM 673 C C . SER A 1 94 ? 16.710 2.467 -10.897 1.00 67.06 94 SER A C 1
ATOM 675 O O . SER A 1 94 ? 16.620 1.594 -10.035 1.00 67.06 94 SER A O 1
ATOM 677 N N . ALA A 1 95 ? 17.329 3.632 -10.669 1.00 74.31 95 ALA A N 1
ATOM 678 C CA . ALA A 1 95 ? 17.903 3.972 -9.362 1.00 74.31 95 ALA A CA 1
ATOM 679 C C . ALA A 1 95 ? 16.809 4.428 -8.387 1.00 74.31 95 ALA A C 1
ATOM 681 O O . ALA A 1 95 ? 16.734 3.909 -7.272 1.00 74.31 95 ALA A O 1
ATOM 682 N N . ALA A 1 96 ? 15.913 5.307 -8.855 1.00 83.06 96 ALA A N 1
ATOM 683 C CA . ALA A 1 96 ? 14.738 5.742 -8.104 1.00 83.06 96 ALA A CA 1
ATOM 684 C C . ALA A 1 96 ? 13.849 4.555 -7.719 1.00 83.06 96 ALA A C 1
ATOM 686 O O . ALA A 1 96 ? 13.478 4.402 -6.557 1.00 83.06 96 ALA A O 1
ATOM 687 N N . LEU A 1 97 ? 13.579 3.662 -8.678 1.00 89.56 97 LEU A N 1
ATOM 688 C CA . LEU A 1 97 ? 12.798 2.452 -8.441 1.00 89.56 97 LEU A CA 1
ATOM 689 C C . LEU A 1 97 ? 13.454 1.532 -7.405 1.00 89.56 97 LEU A C 1
ATOM 691 O O . LEU A 1 97 ? 12.751 0.953 -6.583 1.00 89.56 97 LEU A O 1
ATOM 695 N N . GLY A 1 98 ? 14.786 1.413 -7.409 1.00 89.75 98 GLY A N 1
ATOM 696 C CA . GLY A 1 98 ? 15.522 0.643 -6.404 1.00 89.75 98 GLY A CA 1
ATOM 697 C C . GLY A 1 98 ? 15.329 1.196 -4.988 1.00 89.75 98 GLY A C 1
ATOM 698 O O . GLY A 1 98 ? 14.959 0.446 -4.085 1.00 89.75 98 GLY A O 1
ATOM 699 N N . GLY A 1 99 ? 15.502 2.510 -4.807 1.00 89.88 99 GLY A N 1
ATOM 700 C CA . GLY A 1 99 ? 15.275 3.174 -3.517 1.00 89.88 99 GLY A CA 1
ATOM 701 C C . GLY A 1 99 ? 13.823 3.064 -3.041 1.00 89.88 99 GLY A C 1
ATOM 702 O O . GLY A 1 99 ? 13.565 2.730 -1.884 1.00 89.88 99 GLY A O 1
ATOM 703 N N . LEU A 1 100 ? 12.869 3.253 -3.954 1.00 93.56 100 LEU A N 1
ATOM 704 C CA . LEU A 1 100 ? 11.442 3.080 -3.682 1.00 93.56 100 LEU A CA 1
ATOM 705 C C . LEU A 1 100 ? 11.085 1.628 -3.331 1.00 93.56 100 LEU A C 1
ATOM 707 O O . LEU A 1 100 ? 10.273 1.402 -2.439 1.00 93.56 100 LEU A O 1
ATOM 711 N N . ALA A 1 101 ? 11.706 0.633 -3.971 1.00 94.56 101 ALA A N 1
ATOM 712 C CA . ALA A 1 101 ? 11.482 -0.780 -3.668 1.00 94.56 101 ALA A CA 1
ATOM 713 C C . ALA A 1 101 ? 11.977 -1.158 -2.264 1.00 94.56 101 ALA A C 1
ATOM 715 O O . ALA A 1 101 ? 11.316 -1.916 -1.548 1.00 94.56 101 ALA A O 1
ATOM 716 N N . ASP A 1 102 ? 13.124 -0.619 -1.845 1.00 94.12 102 ASP A N 1
ATOM 717 C CA . ASP A 1 102 ? 13.625 -0.805 -0.483 1.00 94.12 102 ASP A CA 1
ATOM 718 C C . ASP A 1 102 ? 12.699 -0.149 0.543 1.00 94.12 102 ASP A C 1
ATOM 720 O O . ASP A 1 102 ? 12.370 -0.768 1.562 1.00 94.12 102 ASP A O 1
ATOM 724 N N . ARG A 1 103 ? 12.193 1.048 0.232 1.00 95.44 103 ARG A N 1
ATOM 725 C CA . ARG A 1 103 ? 11.216 1.741 1.071 1.00 95.44 103 ARG A CA 1
ATOM 726 C C . ARG A 1 103 ? 9.880 1.001 1.155 1.00 95.44 103 ARG A C 1
ATOM 728 O O . ARG A 1 103 ? 9.326 0.878 2.247 1.00 95.44 103 ARG A O 1
ATOM 735 N N . LEU A 1 104 ? 9.384 0.446 0.048 1.00 97.06 104 LEU A N 1
ATOM 736 C CA . LEU A 1 104 ? 8.175 -0.384 0.029 1.00 97.06 104 LEU A CA 1
ATOM 737 C C . LEU A 1 104 ? 8.358 -1.636 0.891 1.00 97.06 104 LEU A C 1
ATOM 739 O O . LEU A 1 104 ? 7.470 -2.030 1.643 1.00 97.06 104 LEU A O 1
ATOM 743 N N . ARG A 1 105 ? 9.539 -2.260 0.846 1.00 98.06 105 ARG A N 1
ATOM 744 C CA . ARG A 1 105 ? 9.844 -3.420 1.692 1.00 98.06 105 ARG A CA 1
ATOM 745 C C . ARG A 1 105 ? 9.859 -3.064 3.181 1.00 98.06 105 ARG A C 1
ATOM 747 O O . ARG A 1 105 ? 9.461 -3.881 4.007 1.00 98.06 105 ARG A O 1
ATOM 754 N N . GLU A 1 106 ? 10.347 -1.883 3.541 1.00 98.00 106 GLU A N 1
ATOM 755 C CA . GLU A 1 106 ? 10.340 -1.407 4.926 1.00 98.00 106 GLU A CA 1
ATOM 756 C C . GLU A 1 106 ? 8.916 -1.130 5.428 1.00 98.00 106 GLU A C 1
ATOM 758 O O . GLU A 1 106 ? 8.501 -1.663 6.462 1.00 98.00 106 GLU A O 1
ATOM 763 N N . THR A 1 107 ? 8.163 -0.338 4.671 1.00 97.88 107 THR A N 1
ATOM 764 C CA . THR A 1 107 ? 6.805 0.110 5.013 1.00 97.88 107 THR A CA 1
ATOM 765 C C . THR A 1 107 ? 5.813 -1.052 5.071 1.00 97.88 107 THR A C 1
ATOM 767 O O . THR A 1 107 ? 5.136 -1.222 6.086 1.00 97.88 107 THR A O 1
ATOM 770 N N . SER A 1 108 ? 5.829 -1.955 4.087 1.00 98.19 108 SER A N 1
ATOM 771 C CA . SER A 1 108 ? 5.001 -3.172 4.094 1.00 98.19 108 SER A CA 1
ATOM 772 C C . SER A 1 108 ? 5.272 -4.082 5.299 1.00 98.19 108 SER A C 1
ATOM 774 O O . SER A 1 108 ? 4.339 -4.596 5.925 1.00 98.19 108 SER A O 1
ATOM 776 N N . ARG A 1 109 ? 6.544 -4.267 5.690 1.00 98.31 109 ARG A N 1
ATOM 777 C CA . ARG A 1 109 ? 6.915 -5.041 6.891 1.00 98.31 109 ARG A CA 1
ATOM 778 C C . ARG A 1 109 ? 6.394 -4.387 8.162 1.00 98.31 109 ARG A C 1
ATOM 780 O O . ARG A 1 109 ? 5.876 -5.099 9.027 1.00 98.31 109 ARG A O 1
ATOM 787 N N . ARG A 1 110 ? 6.529 -3.061 8.279 1.00 98.44 110 ARG A N 1
ATOM 788 C CA . ARG A 1 110 ? 5.990 -2.292 9.408 1.00 98.44 110 ARG A CA 1
ATOM 789 C C . ARG A 1 110 ? 4.478 -2.469 9.493 1.00 98.44 110 ARG A C 1
ATOM 791 O O . ARG A 1 110 ? 3.992 -2.857 10.555 1.00 98.44 110 ARG A O 1
ATOM 798 N N . LEU A 1 111 ? 3.759 -2.275 8.388 1.00 98.19 111 LEU A N 1
ATOM 799 C CA . LEU A 1 111 ? 2.308 -2.431 8.356 1.00 98.19 111 LEU A CA 1
ATOM 800 C C . LEU A 1 111 ? 1.892 -3.853 8.746 1.00 98.19 111 LEU A C 1
ATOM 802 O O . LEU A 1 111 ? 1.069 -4.020 9.642 1.00 98.19 111 LEU A O 1
ATOM 806 N N . CYS A 1 112 ? 2.505 -4.890 8.166 1.00 98.31 112 CYS A N 1
ATOM 807 C CA . CYS A 1 112 ? 2.200 -6.280 8.527 1.00 98.31 112 CYS A CA 1
ATOM 808 C C . CYS A 1 112 ? 2.432 -6.557 10.023 1.00 98.31 112 CYS A C 1
ATOM 810 O O . CYS A 1 112 ? 1.603 -7.195 10.672 1.00 98.31 112 CYS A O 1
ATOM 812 N N . ALA A 1 113 ? 3.528 -6.047 10.595 1.00 98.12 113 ALA A N 1
ATOM 813 C CA . ALA A 1 113 ? 3.817 -6.194 12.020 1.00 98.12 113 ALA A CA 1
ATOM 814 C C . ALA A 1 113 ? 2.799 -5.460 12.914 1.00 98.12 113 ALA A C 1
ATOM 816 O O . ALA A 1 113 ? 2.468 -5.940 13.999 1.00 98.12 113 ALA A O 1
ATOM 817 N N . LEU A 1 114 ? 2.287 -4.306 12.478 1.00 98.12 114 LEU A N 1
ATOM 818 C CA . LEU A 1 114 ? 1.205 -3.597 13.165 1.00 98.12 114 LEU A CA 1
ATOM 819 C C . LEU A 1 114 ? -0.118 -4.370 13.077 1.00 98.12 114 LEU A C 1
ATOM 821 O O . LEU A 1 114 ? -0.809 -4.515 14.086 1.00 98.12 114 LEU A O 1
ATOM 825 N N . VAL A 1 115 ? -0.439 -4.926 11.907 1.00 97.31 115 VAL A N 1
ATOM 826 C CA . VAL A 1 115 ? -1.650 -5.731 11.682 1.00 97.31 115 VAL A CA 1
ATOM 827 C C . VAL A 1 115 ? -1.683 -6.963 12.586 1.00 97.31 115 VAL A C 1
ATOM 829 O O . VAL A 1 115 ? -2.715 -7.237 13.203 1.00 97.31 115 VAL A O 1
ATOM 832 N N . ASP A 1 116 ? -0.554 -7.657 12.752 1.00 97.06 116 ASP A N 1
ATOM 833 C CA . ASP A 1 116 ? -0.453 -8.815 13.654 1.00 97.06 116 ASP A CA 1
ATOM 834 C C . ASP A 1 116 ? -0.774 -8.463 15.117 1.00 97.06 116 ASP A C 1
ATOM 836 O O . ASP A 1 116 ? -1.254 -9.302 15.883 1.00 97.06 116 ASP A O 1
ATOM 840 N N . ARG A 1 117 ? -0.544 -7.207 15.520 1.00 97.00 117 ARG A N 1
ATOM 841 C CA . ARG A 1 117 ? -0.789 -6.729 16.888 1.00 97.00 117 ARG A CA 1
ATOM 842 C C . ARG A 1 117 ? -2.241 -6.340 17.149 1.00 97.00 117 ARG A C 1
ATOM 844 O O . ARG A 1 117 ? -2.614 -6.217 18.313 1.00 97.00 117 ARG A O 1
ATOM 851 N N . LEU A 1 118 ? -3.061 -6.143 16.113 1.00 95.56 118 LEU A N 1
ATOM 852 C CA . LEU A 1 118 ? -4.411 -5.589 16.266 1.00 95.56 118 LEU A CA 1
ATOM 853 C C . LEU A 1 118 ? -5.326 -6.449 17.140 1.00 95.56 118 LEU A C 1
ATOM 855 O O . LEU A 1 118 ? -6.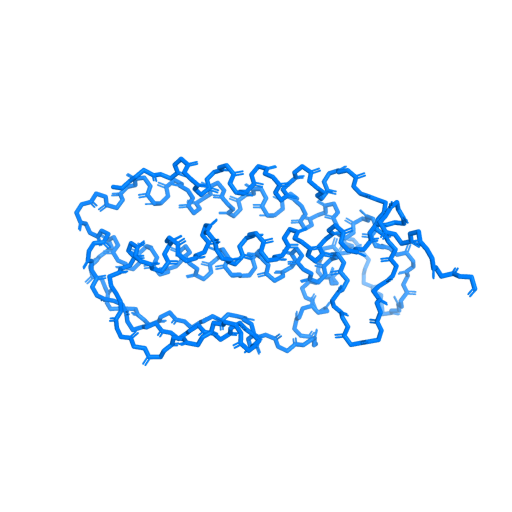138 -5.910 17.888 1.00 95.56 118 LEU A O 1
ATOM 859 N N . GLY A 1 119 ? -5.235 -7.780 17.047 1.00 94.00 119 GLY A N 1
ATOM 860 C CA . GLY A 1 119 ? -6.125 -8.665 17.802 1.00 94.00 119 GLY A CA 1
ATOM 861 C C . GLY A 1 119 ? -7.609 -8.259 17.640 1.00 94.00 119 GLY A C 1
ATOM 862 O O . GLY A 1 119 ? -8.064 -8.104 16.503 1.00 94.00 119 GLY A O 1
ATOM 863 N N . PRO A 1 120 ? -8.364 -8.068 18.741 1.00 94.56 120 PRO A N 1
ATOM 864 C CA . PRO A 1 120 ? -9.740 -7.558 18.710 1.00 94.56 120 PRO A CA 1
ATOM 865 C C . PRO A 1 120 ? -9.897 -6.107 18.222 1.00 94.56 120 PRO A C 1
ATOM 867 O O . PRO A 1 120 ? -10.948 -5.775 17.677 1.00 94.56 120 PRO A O 1
ATOM 870 N N . ALA A 1 121 ? -8.874 -5.254 18.368 1.00 95.25 121 ALA A N 1
ATOM 871 C CA . ALA A 1 121 ? -8.922 -3.849 17.942 1.00 95.25 121 ALA A CA 1
ATOM 872 C C . ALA A 1 121 ? -9.079 -3.697 16.419 1.00 95.25 121 ALA A C 1
ATOM 874 O O . ALA A 1 121 ? -9.462 -2.640 15.934 1.00 95.25 121 ALA A O 1
ATOM 875 N N . ALA A 1 122 ? -8.877 -4.770 15.649 1.00 95.69 122 ALA A N 1
ATOM 876 C CA . ALA A 1 122 ? -9.185 -4.789 14.222 1.00 95.69 122 ALA A CA 1
ATOM 877 C C . ALA A 1 122 ? -10.671 -4.484 13.920 1.00 95.69 122 ALA A C 1
ATOM 879 O O . ALA A 1 122 ? -10.999 -4.098 12.805 1.00 95.69 122 ALA A O 1
ATOM 880 N N . GLN A 1 123 ? -11.581 -4.656 14.887 1.00 96.31 123 GLN A N 1
ATOM 881 C CA . GLN A 1 123 ? -13.003 -4.327 14.719 1.00 96.31 123 GLN A CA 1
ATOM 882 C C . GLN A 1 123 ? -13.341 -2.860 15.025 1.00 96.31 123 GLN A C 1
ATOM 884 O O . GLN A 1 123 ? -14.507 -2.480 14.942 1.00 96.31 123 GLN A O 1
ATOM 889 N N . THR A 1 124 ? -12.350 -2.035 15.377 1.00 95.94 124 THR A N 1
ATOM 890 C CA . THR A 1 124 ? -12.553 -0.605 15.630 1.00 95.94 124 THR A CA 1
ATOM 891 C C . THR A 1 124 ? -13.126 0.078 14.383 1.00 95.94 124 THR A C 1
ATOM 893 O O . THR A 1 124 ? -12.541 -0.065 13.306 1.00 95.94 124 THR A O 1
ATOM 896 N N . PRO A 1 125 ? -14.251 0.808 14.502 1.00 95.31 125 PRO A N 1
ATOM 897 C CA . PRO A 1 125 ? -14.805 1.588 13.402 1.00 95.31 125 PRO A CA 1
ATOM 898 C C . PRO A 1 125 ? -13.886 2.766 13.054 1.00 95.31 125 PRO A C 1
ATOM 900 O O . PRO A 1 125 ? -13.520 3.544 13.933 1.00 95.31 125 PRO A O 1
ATOM 903 N N . VAL A 1 126 ? -13.540 2.902 11.777 1.00 94.31 126 VAL A N 1
ATOM 904 C CA . VAL A 1 126 ? -12.692 3.966 11.229 1.00 94.31 126 VAL A CA 1
ATOM 905 C C . VAL A 1 126 ? -13.443 4.627 10.079 1.00 94.31 126 VAL A C 1
ATOM 907 O O . VAL A 1 126 ? -13.910 3.943 9.164 1.00 94.31 126 VAL A O 1
ATOM 910 N N . GLU A 1 127 ? -13.576 5.955 10.118 1.00 92.38 127 GLU A N 1
ATOM 911 C CA . GLU A 1 127 ? -14.071 6.716 8.966 1.00 92.38 127 GLU A CA 1
ATOM 912 C C . GLU A 1 127 ? -13.122 6.482 7.794 1.00 92.38 127 GLU A C 1
ATOM 914 O O . GLU A 1 127 ? -11.936 6.786 7.892 1.00 92.38 127 GLU A O 1
ATOM 919 N N . THR A 1 128 ? -13.631 5.877 6.723 1.00 89.44 128 THR A N 1
ATOM 920 C CA . THR A 1 128 ? -12.820 5.397 5.609 1.00 89.44 128 THR A CA 1
ATOM 921 C C . THR A 1 128 ? -13.322 6.022 4.318 1.00 89.44 128 THR A C 1
ATOM 923 O O . THR A 1 128 ? -14.481 5.843 3.940 1.00 89.44 128 THR A O 1
ATOM 926 N N . ARG A 1 129 ? -12.429 6.727 3.622 1.00 87.19 129 ARG A N 1
ATOM 927 C CA . ARG A 1 129 ? -12.661 7.189 2.254 1.00 87.19 129 ARG A CA 1
ATOM 928 C C . ARG A 1 129 ? -11.643 6.551 1.323 1.00 87.19 129 ARG A C 1
ATOM 930 O O . ARG A 1 129 ? -10.472 6.894 1.405 1.00 87.19 129 ARG A O 1
ATOM 937 N N . LEU A 1 130 ? -12.092 5.644 0.462 1.00 82.50 130 LEU A N 1
ATOM 938 C CA . LEU A 1 130 ? -11.280 4.970 -0.556 1.00 82.50 130 LEU A CA 1
ATOM 939 C C . LEU A 1 130 ? -11.884 5.245 -1.918 1.00 82.50 130 LEU A C 1
ATOM 941 O O . LEU A 1 130 ? -13.061 4.940 -2.125 1.00 82.50 130 LEU A O 1
ATOM 945 N N . HIS A 1 131 ? -11.100 5.794 -2.833 1.00 81.12 131 HIS A N 1
ATOM 946 C CA . HIS A 1 131 ? -11.544 6.072 -4.191 1.00 81.12 131 HIS A CA 1
ATOM 947 C C . HIS A 1 131 ? -10.524 5.490 -5.162 1.00 81.12 131 HIS A C 1
ATOM 949 O O . HIS A 1 131 ? -9.582 6.186 -5.507 1.00 81.12 131 HIS A O 1
ATOM 955 N N . GLU A 1 132 ? -10.751 4.264 -5.629 1.00 72.50 132 GLU A N 1
ATOM 956 C CA . GLU A 1 132 ? -9.931 3.665 -6.678 1.00 72.50 132 GLU A CA 1
ATOM 957 C C . GLU A 1 132 ? -10.673 3.651 -8.014 1.00 72.50 132 GLU A C 1
ATOM 959 O O . GLU A 1 132 ? -11.525 2.792 -8.265 1.00 72.50 132 GLU A O 1
ATOM 964 N N . ASP A 1 133 ? -10.326 4.601 -8.887 1.00 68.25 133 ASP A N 1
ATOM 965 C CA . ASP A 1 133 ? -10.935 4.793 -10.210 1.00 68.25 133 ASP A CA 1
ATOM 966 C C . ASP A 1 133 ? -12.477 4.632 -10.193 1.00 68.25 133 ASP A C 1
ATOM 968 O O . ASP A 1 133 ? -13.178 5.270 -9.404 1.00 68.25 133 ASP A O 1
ATOM 972 N N . VAL A 1 134 ? -13.032 3.809 -11.091 1.00 58.62 134 VAL A N 1
ATOM 973 C CA . VAL A 1 134 ? -14.467 3.480 -11.150 1.00 58.62 134 VAL A CA 1
ATOM 974 C C . VAL A 1 134 ? -14.833 2.230 -10.343 1.00 58.62 134 VAL A C 1
ATOM 976 O O . VAL A 1 134 ? -16.020 1.954 -10.169 1.00 58.62 134 VAL A O 1
ATOM 979 N N . ASP A 1 135 ? -13.840 1.483 -9.858 1.00 63.88 135 ASP A N 1
ATOM 980 C CA . ASP A 1 135 ? -14.018 0.119 -9.353 1.00 63.88 135 ASP A CA 1
ATOM 981 C C . ASP A 1 135 ? -14.183 0.051 -7.828 1.00 63.88 135 ASP A C 1
ATOM 983 O O . ASP A 1 135 ? -14.827 -0.874 -7.324 1.00 63.88 135 ASP A O 1
ATOM 987 N N . LEU A 1 136 ? -13.675 1.039 -7.080 1.00 72.25 136 LEU A N 1
ATOM 988 C CA . LEU A 1 136 ? -13.858 1.114 -5.630 1.00 72.25 136 LEU A CA 1
ATOM 989 C C . LEU A 1 136 ? -14.219 2.530 -5.188 1.00 72.25 136 LEU A C 1
ATOM 991 O O . LEU A 1 136 ? -13.439 3.467 -5.320 1.00 72.25 136 LEU A O 1
ATOM 995 N N . ARG A 1 137 ? -15.400 2.673 -4.586 1.00 82.25 137 ARG A N 1
ATOM 996 C CA . ARG A 1 137 ? -15.797 3.895 -3.889 1.00 82.25 137 ARG A CA 1
ATOM 997 C C . ARG A 1 137 ? -16.361 3.549 -2.522 1.00 82.25 137 ARG A C 1
ATOM 999 O O . ARG A 1 137 ? -17.478 3.049 -2.419 1.00 82.25 137 ARG A O 1
ATOM 1006 N N . VAL A 1 138 ? -15.588 3.846 -1.489 1.00 83.19 138 VAL A N 1
ATOM 1007 C CA . VAL A 1 138 ? -15.979 3.737 -0.085 1.00 83.19 138 VAL A CA 1
ATOM 1008 C C . VAL A 1 138 ? -15.957 5.139 0.503 1.00 83.19 138 VAL A C 1
ATOM 1010 O O . VAL A 1 138 ? -14.955 5.834 0.397 1.00 83.19 138 VAL A O 1
ATOM 1013 N N . ASP A 1 139 ? -17.063 5.554 1.106 1.00 88.25 139 ASP A N 1
ATOM 1014 C CA . ASP A 1 139 ? -17.176 6.795 1.883 1.00 88.25 139 ASP A CA 1
ATOM 1015 C C . ASP A 1 139 ? -18.105 6.507 3.064 1.00 88.25 139 ASP A C 1
ATOM 1017 O O . ASP A 1 139 ? -19.266 6.914 3.106 1.00 88.25 139 ASP A O 1
ATOM 1021 N N . GLU A 1 140 ? -17.622 5.652 3.964 1.00 91.12 140 GLU A N 1
ATOM 1022 C CA . GLU A 1 140 ? -18.379 5.166 5.113 1.00 91.12 140 GLU A CA 1
ATOM 1023 C C . GLU A 1 140 ? -17.449 4.753 6.261 1.00 91.12 140 GLU A C 1
ATOM 1025 O O . GLU A 1 140 ? -16.229 4.653 6.123 1.00 91.12 140 GLU A O 1
ATOM 1030 N N . THR A 1 141 ? -18.026 4.513 7.435 1.00 93.75 141 THR A N 1
ATOM 1031 C CA . THR A 1 141 ? -17.289 3.957 8.569 1.00 93.75 141 THR A CA 1
ATOM 1032 C C . THR A 1 141 ? -17.202 2.441 8.435 1.00 93.75 141 THR A C 1
ATOM 1034 O O . THR A 1 141 ? -18.223 1.755 8.451 1.00 93.75 141 THR A O 1
ATOM 1037 N N . LEU A 1 142 ? -15.983 1.906 8.384 1.00 94.31 142 LEU A N 1
ATOM 1038 C CA . LEU A 1 142 ? -15.728 0.469 8.300 1.00 94.31 142 LEU A CA 1
ATOM 1039 C C . LEU A 1 142 ? -14.961 -0.027 9.530 1.00 94.31 142 LEU A C 1
ATOM 1041 O O . LEU A 1 142 ? -14.162 0.722 10.094 1.00 94.31 142 LEU A O 1
ATOM 1045 N N . PRO A 1 143 ? -15.131 -1.296 9.947 1.00 95.81 143 PRO A N 1
ATOM 1046 C CA . PRO A 1 143 ? -14.157 -1.935 10.825 1.00 95.81 143 PRO A CA 1
ATOM 1047 C C . PRO A 1 143 ? -12.771 -1.865 10.175 1.00 95.81 143 PRO A C 1
ATOM 1049 O O . PRO A 1 143 ? -12.648 -2.196 8.996 1.00 95.81 143 PRO A O 1
ATOM 1052 N N . TRP A 1 144 ? -11.726 -1.502 10.921 1.00 96.12 144 TRP A N 1
ATOM 1053 C CA . TRP A 1 144 ? -10.375 -1.354 10.357 1.00 96.12 144 TRP A CA 1
ATOM 1054 C C . TRP A 1 144 ? -9.880 -2.612 9.618 1.00 96.12 144 TRP A C 1
ATOM 1056 O O . TRP A 1 144 ? -9.269 -2.537 8.553 1.00 96.12 144 TRP A O 1
ATOM 1066 N N . ALA A 1 145 ? -10.253 -3.789 10.124 1.00 96.00 145 ALA A N 1
ATOM 1067 C CA . ALA A 1 145 ? -10.078 -5.089 9.483 1.00 96.00 145 ALA A CA 1
ATOM 1068 C C . ALA A 1 145 ? -10.558 -5.127 8.024 1.00 96.00 145 ALA A C 1
ATOM 1070 O O . ALA A 1 145 ? -9.938 -5.780 7.188 1.00 96.00 145 ALA A O 1
ATOM 1071 N N . ARG A 1 146 ? -11.679 -4.465 7.718 1.00 95.00 146 ARG A N 1
ATOM 1072 C CA . ARG A 1 146 ? -12.256 -4.450 6.375 1.00 95.00 146 ARG A CA 1
ATOM 1073 C C . ARG A 1 146 ? -11.428 -3.592 5.426 1.00 95.00 146 ARG A C 1
ATOM 1075 O O . ARG A 1 146 ? -11.223 -4.007 4.293 1.00 95.00 146 ARG A O 1
ATOM 1082 N N . THR A 1 147 ? -10.920 -2.456 5.891 1.00 94.25 147 THR A N 1
ATOM 1083 C CA . THR A 1 147 ? -10.032 -1.589 5.105 1.00 94.25 147 THR A CA 1
ATOM 1084 C C . THR A 1 147 ? -8.711 -2.294 4.783 1.00 94.25 147 THR A C 1
ATOM 1086 O O . THR A 1 147 ? -8.281 -2.304 3.634 1.00 94.25 147 THR A O 1
ATOM 1089 N N . LEU A 1 148 ? -8.122 -2.995 5.757 1.00 95.44 148 LEU A N 1
ATOM 1090 C CA . LEU A 1 148 ? -6.933 -3.833 5.544 1.00 95.44 148 LEU A CA 1
ATOM 1091 C C . LEU A 1 148 ? -7.179 -4.983 4.551 1.00 95.44 148 LEU A C 1
ATOM 1093 O O . LEU A 1 148 ? -6.308 -5.311 3.747 1.00 95.44 148 LEU A O 1
ATOM 1097 N N . ASP A 1 149 ? -8.363 -5.597 4.592 1.00 94.56 149 ASP A N 1
ATOM 1098 C CA . ASP A 1 149 ? -8.754 -6.652 3.651 1.00 94.56 149 ASP A CA 1
ATOM 1099 C C . ASP A 1 149 ? -8.937 -6.113 2.222 1.00 94.56 149 ASP A C 1
ATOM 1101 O O . ASP A 1 149 ? -8.513 -6.766 1.269 1.00 94.56 149 ASP A O 1
ATOM 1105 N N . LEU A 1 150 ? -9.505 -4.910 2.066 1.00 92.50 150 LEU A N 1
ATOM 1106 C CA . LEU A 1 150 ? -9.595 -4.223 0.773 1.00 92.50 150 LEU A CA 1
ATOM 1107 C C . LEU A 1 150 ? -8.203 -3.909 0.213 1.00 92.50 150 LEU A C 1
ATOM 1109 O O . LEU A 1 150 ? -7.950 -4.207 -0.951 1.00 92.50 150 LEU A O 1
ATOM 1113 N N . HIS A 1 151 ? -7.277 -3.429 1.046 1.00 93.56 151 HIS A N 1
ATOM 1114 C CA . HIS A 1 151 ? -5.889 -3.202 0.628 1.00 93.56 151 HIS A CA 1
ATOM 1115 C C . HIS A 1 151 ? -5.232 -4.485 0.095 1.00 93.56 151 HIS A C 1
ATOM 1117 O O . HIS A 1 151 ? -4.686 -4.515 -1.006 1.00 93.56 151 HIS A O 1
ATOM 1123 N N . ALA A 1 152 ? -5.364 -5.590 0.834 1.00 95.00 152 ALA A N 1
ATOM 1124 C CA . ALA A 1 152 ? -4.760 -6.868 0.457 1.00 95.00 152 ALA A CA 1
ATOM 1125 C C . ALA A 1 152 ? -5.392 -7.517 -0.789 1.00 95.00 152 ALA A C 1
ATOM 1127 O O . ALA A 1 152 ? -4.703 -8.218 -1.530 1.00 95.00 152 ALA A O 1
ATOM 1128 N N . ARG A 1 153 ? -6.705 -7.353 -0.999 1.00 93.31 153 ARG A N 1
ATOM 1129 C CA . ARG A 1 153 ? -7.463 -8.091 -2.030 1.00 93.31 153 ARG A CA 1
ATOM 1130 C C . ARG A 1 153 ? -7.826 -7.274 -3.262 1.00 93.31 153 ARG A C 1
ATOM 1132 O O . ARG A 1 153 ? -8.203 -7.879 -4.263 1.00 93.31 153 ARG A O 1
ATOM 1139 N N . VAL A 1 154 ? -7.759 -5.950 -3.180 1.00 91.25 154 VAL A N 1
ATOM 1140 C CA . VAL A 1 154 ? -8.168 -5.036 -4.253 1.00 91.25 154 VAL A CA 1
ATOM 1141 C C . VAL A 1 154 ? -6.999 -4.137 -4.637 1.00 91.25 154 VAL A C 1
ATOM 1143 O O . VAL A 1 154 ? -6.462 -4.308 -5.729 1.00 91.25 154 VAL A O 1
ATOM 1146 N N . HIS A 1 155 ? -6.537 -3.291 -3.716 1.00 91.56 155 HIS A N 1
ATOM 1147 C CA . HIS A 1 155 ? -5.528 -2.265 -3.992 1.00 91.56 155 HIS A CA 1
ATOM 1148 C C . HIS A 1 155 ? -4.183 -2.855 -4.458 1.00 91.56 155 HIS A C 1
ATOM 1150 O O . HIS A 1 155 ? -3.701 -2.558 -5.553 1.00 91.56 155 HIS A O 1
ATOM 1156 N N . LEU A 1 156 ? -3.588 -3.770 -3.678 1.00 94.88 156 LEU A N 1
ATOM 1157 C CA . LEU A 1 156 ? -2.309 -4.396 -4.042 1.00 94.88 156 LEU A CA 1
ATOM 1158 C C . LEU A 1 156 ? -2.402 -5.209 -5.352 1.00 94.88 156 LEU A C 1
ATOM 1160 O O . LEU A 1 156 ? -1.555 -5.007 -6.227 1.00 94.88 156 LEU A O 1
ATOM 1164 N N . PRO A 1 157 ? -3.418 -6.075 -5.569 1.00 94.94 157 PRO A N 1
ATOM 1165 C CA . PRO A 1 157 ? -3.603 -6.746 -6.857 1.00 94.94 157 PRO A CA 1
ATOM 1166 C C . PRO A 1 157 ? -3.821 -5.801 -8.047 1.00 94.94 157 PRO A C 1
ATOM 1168 O O . PRO A 1 157 ? -3.330 -6.095 -9.140 1.00 94.94 157 PRO A O 1
ATOM 1171 N N . LYS A 1 158 ? -4.516 -4.670 -7.860 1.00 92.50 158 LYS A N 1
ATOM 1172 C CA . LYS A 1 158 ? -4.697 -3.647 -8.901 1.00 92.50 158 LYS A CA 1
ATOM 1173 C C . LYS A 1 158 ? -3.348 -3.069 -9.330 1.00 92.50 158 LYS A C 1
ATOM 1175 O O . LYS A 1 158 ? -3.019 -3.103 -10.516 1.00 92.50 158 LYS A O 1
ATOM 1180 N N . HIS A 1 159 ? -2.531 -2.613 -8.383 1.00 93.44 159 HIS A N 1
ATOM 1181 C CA . HIS A 1 159 ? -1.212 -2.055 -8.696 1.00 93.44 159 HIS A CA 1
ATOM 1182 C C . HIS A 1 159 ? -0.228 -3.104 -9.226 1.00 93.44 159 HIS A C 1
ATOM 1184 O O . HIS A 1 159 ? 0.582 -2.802 -10.102 1.00 93.44 159 HIS A O 1
ATOM 1190 N N . LEU A 1 160 ? -0.344 -4.365 -8.798 1.00 96.06 160 LEU A N 1
ATOM 1191 C CA . LEU A 1 160 ? 0.382 -5.476 -9.415 1.00 96.06 160 LEU A CA 1
ATOM 1192 C C . LEU A 1 160 ? 0.010 -5.652 -10.897 1.00 96.06 160 LEU A C 1
ATOM 1194 O O . LEU A 1 160 ? 0.889 -5.860 -11.735 1.00 96.06 160 LEU A O 1
ATOM 1198 N N . ALA A 1 161 ? -1.278 -5.568 -11.238 1.00 93.81 161 ALA A N 1
ATOM 1199 C CA . ALA A 1 161 ? -1.728 -5.636 -12.625 1.00 93.81 161 ALA A CA 1
ATOM 1200 C C . ALA A 1 161 ? -1.205 -4.450 -13.451 1.00 93.81 161 ALA A C 1
ATOM 1202 O O . ALA A 1 161 ? -0.758 -4.658 -14.577 1.00 93.81 161 ALA A O 1
ATOM 1203 N N . GLN A 1 162 ? -1.186 -3.241 -12.881 1.00 92.25 162 GLN A N 1
ATOM 1204 C CA . GLN A 1 162 ? -0.601 -2.061 -13.525 1.00 92.25 162 GLN A CA 1
ATOM 1205 C C . GLN A 1 162 ? 0.906 -2.228 -13.773 1.00 92.25 162 GLN A C 1
ATOM 1207 O O . GLN A 1 162 ? 1.362 -1.996 -14.887 1.00 92.25 162 GLN A O 1
ATOM 1212 N N . LEU A 1 163 ? 1.677 -2.720 -12.795 1.00 94.50 163 LEU A N 1
ATOM 1213 C CA . LEU A 1 163 ? 3.107 -3.012 -12.981 1.00 94.50 163 LEU A CA 1
ATOM 1214 C C . LEU A 1 163 ? 3.340 -4.045 -14.091 1.00 94.50 163 LEU A C 1
ATOM 1216 O O . LEU A 1 163 ? 4.203 -3.863 -14.947 1.00 94.50 163 LEU A O 1
ATOM 1220 N N . ARG A 1 164 ? 2.542 -5.119 -14.124 1.00 94.38 164 ARG A N 1
ATOM 1221 C CA . ARG A 1 164 ? 2.612 -6.131 -15.191 1.00 94.38 164 ARG A CA 1
ATOM 1222 C C . ARG A 1 164 ? 2.264 -5.555 -16.557 1.00 94.38 164 ARG A C 1
ATOM 1224 O O . ARG A 1 164 ? 2.883 -5.946 -17.543 1.00 94.38 164 ARG A O 1
ATOM 1231 N N . ALA A 1 165 ? 1.309 -4.630 -16.616 1.00 91.81 165 ALA A N 1
ATOM 1232 C CA . ALA A 1 165 ? 0.929 -3.953 -17.847 1.00 91.81 165 ALA A CA 1
ATOM 1233 C C . ALA A 1 165 ? 2.048 -3.069 -18.408 1.00 91.81 165 ALA A C 1
ATOM 1235 O O . ALA A 1 165 ? 2.022 -2.804 -19.596 1.00 91.81 165 ALA A O 1
ATOM 1236 N N . LEU A 1 166 ? 3.047 -2.678 -17.610 1.00 92.19 166 LEU A N 1
ATOM 1237 C CA . LEU A 1 166 ? 4.230 -1.963 -18.094 1.00 92.19 166 LEU A CA 1
ATOM 1238 C C . LEU A 1 166 ? 5.295 -2.893 -18.697 1.00 92.19 166 LEU A C 1
ATOM 1240 O O . LEU A 1 166 ? 6.363 -2.421 -19.073 1.00 92.19 166 LEU A O 1
ATOM 1244 N N . ARG A 1 167 ? 5.089 -4.218 -18.760 1.00 86.50 167 ARG A N 1
ATOM 1245 C CA . ARG A 1 167 ? 6.109 -5.139 -19.285 1.00 86.50 167 ARG A CA 1
ATOM 1246 C C . ARG A 1 167 ? 5.896 -5.472 -20.769 1.00 86.50 167 ARG A 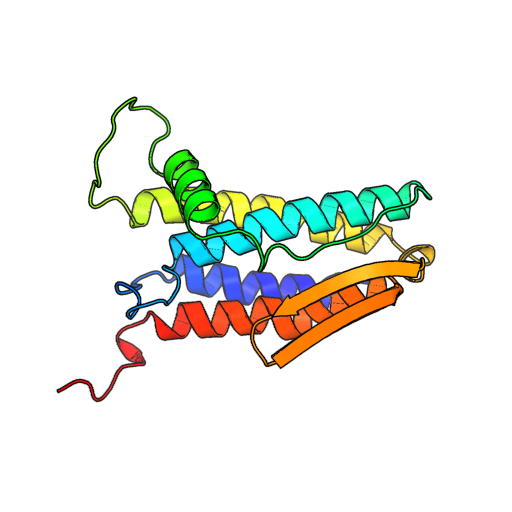C 1
ATOM 1248 O O . ARG A 1 167 ? 4.821 -5.957 -21.134 1.00 86.50 167 ARG A O 1
ATOM 1255 N N . PRO A 1 168 ? 6.963 -5.426 -21.596 1.00 72.31 168 PRO A N 1
ATOM 1256 C CA . PRO A 1 168 ? 6.890 -5.675 -23.041 1.00 72.31 168 PRO A CA 1
ATOM 1257 C C . PRO A 1 168 ? 6.277 -7.033 -23.402 1.00 72.31 168 PRO A C 1
ATOM 1259 O O . PRO A 1 168 ? 5.555 -7.183 -24.386 1.00 72.31 168 PRO A O 1
ATOM 1262 N N . GLN A 1 169 ? 6.549 -8.048 -22.580 1.00 63.38 169 GLN A N 1
ATOM 1263 C CA . GLN A 1 169 ? 6.105 -9.429 -22.780 1.00 63.38 169 GLN A CA 1
ATOM 1264 C C . GLN A 1 169 ? 4.576 -9.621 -22.725 1.00 63.38 169 GLN A C 1
ATOM 1266 O O . GLN A 1 169 ? 4.092 -10.677 -23.130 1.00 63.38 169 GLN A O 1
ATOM 1271 N N . PHE A 1 170 ? 3.820 -8.618 -22.262 1.00 57.31 170 PHE A N 1
ATOM 1272 C CA . PHE A 1 170 ? 2.354 -8.612 -22.280 1.00 57.31 170 PHE A CA 1
ATOM 1273 C C . PHE A 1 170 ? 1.762 -7.704 -23.379 1.00 57.31 170 PHE A C 1
ATOM 1275 O O . PHE A 1 170 ? 0.545 -7.655 -23.538 1.00 57.31 170 PHE A O 1
ATOM 1282 N N . HIS A 1 171 ? 2.600 -7.057 -24.199 1.00 59.62 171 HIS A N 1
ATOM 1283 C CA . HIS A 1 171 ? 2.206 -6.174 -25.308 1.00 59.62 171 HIS A CA 1
ATOM 1284 C C . HIS A 1 171 ? 2.292 -6.837 -26.691 1.00 59.62 171 HIS A C 1
ATOM 1286 O O . HIS A 1 171 ? 2.548 -6.167 -27.696 1.00 59.62 171 HIS A O 1
ATOM 1292 N N . ALA A 1 172 ? 2.079 -8.153 -26.781 1.00 45.06 172 ALA A N 1
ATOM 1293 C CA . ALA A 1 172 ? 2.013 -8.849 -28.064 1.00 45.06 172 ALA A CA 1
ATOM 1294 C C . ALA A 1 172 ? 0.802 -8.341 -28.877 1.00 45.06 172 ALA A C 1
ATOM 1296 O O . ALA A 1 172 ? -0.276 -8.901 -28.739 1.00 45.06 172 ALA A O 1
ATOM 1297 N N . HIS A 1 173 ? 0.985 -7.245 -29.635 1.00 44.09 173 HIS A N 1
ATOM 1298 C CA . HIS A 1 173 ? 0.182 -6.678 -30.743 1.00 44.09 173 HIS A CA 1
ATOM 1299 C C . HIS A 1 173 ? 0.191 -5.128 -30.830 1.00 44.09 173 HIS A C 1
ATOM 1301 O O . HIS A 1 173 ? -0.794 -4.532 -31.262 1.00 44.09 173 HIS A O 1
ATOM 1307 N N . ARG A 1 174 ? 1.295 -4.436 -30.511 1.00 44.72 174 ARG A N 1
ATOM 1308 C CA . ARG A 1 174 ? 1.542 -3.086 -31.068 1.00 44.72 174 ARG A CA 1
ATOM 1309 C C . ARG A 1 174 ? 2.513 -3.188 -32.247 1.00 44.72 174 ARG A C 1
ATOM 1311 O O . ARG A 1 174 ? 3.723 -3.104 -32.066 1.00 44.72 174 ARG A O 1
ATOM 1318 N N . ALA A 1 175 ? 1.954 -3.447 -33.428 1.00 40.69 175 ALA A N 1
ATOM 1319 C CA . ALA A 1 175 ? 2.604 -3.274 -34.728 1.00 40.69 175 ALA A CA 1
ATOM 1320 C C . ALA A 1 175 ? 1.983 -2.068 -35.437 1.00 40.69 175 ALA A C 1
ATOM 1322 O O . ALA A 1 175 ? 0.755 -1.880 -35.268 1.00 40.69 175 ALA A O 1
#

Foldseek 3Di:
DACVLVVVLLVLLLVLLVVDQFADDDVPADGLQLLLLLLLVLLVLLLVVLVCLVVVHADARAHCVVVDPVNSVVSLVVQQDPDDDDDDDDPRNVRSSVSSSVSSVVSSVSSNVSVRVCVVSQQPWHQYADDDPPPDGDGGTGRNVVVSVCCSPPVSVVSSVSSVVRHPVVVPDPD

Sequence (175 aa):
MDSEALRRAYDEVLAEVAAGGFEPPGDGELSAEQIVAHLVANDELMSEATEAVLAGSPFAYYDLDAIHRPQLDALVAEYADPGAGGVGPTAGGSAALGGLADRLRETSRRLCALVDRLGPAAQTPVETRLHEDVDLRVDETLPWARTLDLHARVHLPKHLAQLRALRPQFHAHRA

InterPro domains:
  IPR034660 DinB/YfiT-like putative metalloenzymes [G3DSA:1.20.120.450] (3-172)